Protein AF-A0A180G8Y5-F1 (afdb_monomer)

Structure (mmCIF, N/CA/C/O backbone):
data_AF-A0A180G8Y5-F1
#
_entry.id   AF-A0A180G8Y5-F1
#
loop_
_atom_site.group_PDB
_atom_site.id
_atom_site.type_symbol
_atom_site.label_atom_id
_atom_site.label_alt_id
_atom_site.label_comp_id
_atom_site.label_asym_id
_atom_site.label_entity_id
_atom_site.label_seq_id
_atom_site.pdbx_PDB_ins_code
_atom_site.Cartn_x
_atom_site.Cartn_y
_atom_site.Cartn_z
_atom_site.occupancy
_atom_site.B_iso_or_equiv
_atom_site.auth_seq_id
_atom_site.auth_comp_id
_atom_site.auth_asym_id
_atom_site.auth_atom_id
_atom_site.pdbx_PDB_model_num
ATOM 1 N N . MET A 1 1 ? -31.912 30.813 22.688 1.00 52.53 1 MET A N 1
ATOM 2 C CA . MET A 1 1 ? -31.151 29.562 22.879 1.00 52.53 1 MET A CA 1
ATOM 3 C C . MET A 1 1 ? -29.803 29.788 22.234 1.00 52.53 1 MET A C 1
ATOM 5 O O . MET A 1 1 ? -29.666 29.595 21.034 1.00 52.53 1 MET A O 1
ATOM 9 N N . ASP A 1 2 ? -28.864 30.317 23.011 1.00 44.72 2 ASP A N 1
ATOM 10 C CA . ASP A 1 2 ? -27.484 30.483 22.568 1.00 44.72 2 ASP A CA 1
ATOM 11 C C . ASP A 1 2 ? -26.781 29.118 22.518 1.00 44.72 2 ASP A C 1
ATOM 13 O O . ASP A 1 2 ? -27.055 28.263 23.368 1.00 44.72 2 ASP A O 1
ATOM 17 N N . PRO A 1 3 ? -25.903 28.871 21.533 1.00 58.81 3 PRO A N 1
ATOM 18 C CA . PRO A 1 3 ? -25.117 27.647 21.482 1.00 58.81 3 PRO A CA 1
ATOM 19 C C . PRO A 1 3 ? -24.087 27.623 22.624 1.00 58.81 3 PRO A C 1
ATOM 21 O O . PRO A 1 3 ? -23.281 28.539 22.769 1.00 58.81 3 PRO A O 1
ATOM 24 N N . ASP A 1 4 ? -24.114 26.552 23.421 1.00 55.91 4 ASP A N 1
ATOM 25 C CA . ASP A 1 4 ? -23.181 26.279 24.524 1.00 55.91 4 ASP A CA 1
ATOM 26 C C . ASP A 1 4 ? -21.712 26.268 24.031 1.00 55.91 4 ASP A C 1
ATOM 28 O O . ASP A 1 4 ? -21.347 25.421 23.203 1.00 55.91 4 ASP A O 1
ATOM 32 N N . PRO A 1 5 ? -20.847 27.176 24.530 1.00 59.62 5 PRO A N 1
ATOM 33 C CA . PRO A 1 5 ? -19.476 27.353 24.054 1.00 59.62 5 PRO A CA 1
ATOM 34 C C . PRO A 1 5 ? -18.472 26.304 24.572 1.00 59.62 5 PRO A C 1
ATOM 36 O O . PRO A 1 5 ? -17.264 26.478 24.399 1.00 59.62 5 PRO A O 1
ATOM 39 N N . THR A 1 6 ? -18.915 25.195 25.178 1.00 52.50 6 THR A N 1
ATOM 40 C CA . THR A 1 6 ? -18.018 24.311 25.948 1.00 52.50 6 THR A CA 1
ATOM 41 C C . THR A 1 6 ? -18.062 22.822 25.595 1.00 52.50 6 THR A C 1
ATOM 43 O O . THR A 1 6 ? -17.855 21.964 26.449 1.00 52.50 6 THR A O 1
ATOM 46 N N . LYS A 1 7 ? -18.161 22.457 24.310 1.00 52.34 7 LYS A N 1
ATOM 47 C CA . LYS A 1 7 ? -17.709 21.118 23.868 1.00 52.34 7 LYS A CA 1
ATOM 48 C C . LYS A 1 7 ? -16.186 21.088 23.707 1.00 52.34 7 LYS A C 1
ATOM 50 O O . LYS A 1 7 ? -15.655 21.184 22.600 1.00 52.34 7 LYS A O 1
ATOM 55 N N . LYS A 1 8 ? -15.461 20.916 24.818 1.00 50.31 8 LYS A N 1
ATOM 56 C CA . LYS A 1 8 ? -14.043 20.518 24.779 1.00 50.31 8 LYS A CA 1
ATOM 57 C C . LYS A 1 8 ? -13.949 19.182 24.031 1.00 50.31 8 LYS A C 1
ATOM 59 O O . LYS A 1 8 ? -14.516 18.188 24.474 1.00 50.31 8 LYS A O 1
ATOM 64 N N . LYS A 1 9 ? -13.262 19.148 22.883 1.00 58.25 9 LYS A N 1
ATOM 65 C CA . LYS A 1 9 ? -12.975 17.894 22.169 1.00 58.25 9 LYS A CA 1
ATOM 66 C C . LYS A 1 9 ? -12.124 17.008 23.079 1.00 58.25 9 LYS A C 1
ATOM 68 O O . LYS A 1 9 ? -10.942 17.283 23.262 1.00 58.25 9 LYS A O 1
ATOM 73 N N . THR A 1 10 ? -12.712 15.954 23.638 1.00 66.94 10 THR A N 1
ATOM 74 C CA . THR A 1 10 ? -11.968 14.930 24.376 1.00 66.94 10 THR A CA 1
ATOM 75 C C . THR A 1 10 ? -10.899 14.344 23.456 1.00 66.94 10 THR A C 1
ATOM 77 O O . THR A 1 10 ? -11.207 13.781 22.401 1.00 66.94 10 THR A O 1
ATOM 80 N N . ILE A 1 11 ? -9.629 14.515 23.822 1.00 74.75 11 ILE A N 1
ATOM 81 C CA . ILE A 1 11 ? -8.502 13.981 23.058 1.00 74.75 11 ILE A CA 1
ATOM 82 C C . ILE A 1 11 ? -8.504 12.463 23.251 1.00 74.75 11 ILE A C 1
ATOM 84 O O . ILE A 1 11 ? -8.162 11.962 24.317 1.00 74.75 11 ILE A O 1
ATOM 88 N N . ARG A 1 12 ? -8.933 11.720 22.227 1.00 79.75 12 ARG A N 1
ATOM 89 C CA . ARG A 1 12 ? -8.884 10.251 22.231 1.00 79.75 12 ARG A CA 1
ATOM 90 C C . ARG A 1 12 ? -7.447 9.759 22.051 1.00 79.75 12 ARG A C 1
ATOM 92 O O . ARG A 1 12 ? -6.714 10.313 21.224 1.00 79.75 12 ARG A O 1
ATOM 99 N N . SER A 1 13 ? -7.081 8.687 22.757 1.00 92.81 13 SER A N 1
ATOM 100 C CA . SER A 1 13 ? -5.833 7.954 22.509 1.00 92.81 13 SER A CA 1
ATOM 101 C C . SER A 1 13 ? -5.828 7.355 21.099 1.00 92.81 13 SER A C 1
ATOM 103 O O . SER A 1 13 ? -6.884 7.144 20.496 1.00 92.81 13 SER A O 1
ATOM 105 N N . GLN A 1 14 ? -4.641 7.081 20.554 1.00 91.06 14 GLN A N 1
ATOM 106 C CA . GLN A 1 14 ? -4.521 6.476 19.225 1.00 91.06 14 GLN A CA 1
ATOM 107 C C . GLN A 1 14 ? -5.206 5.105 19.169 1.00 91.06 14 GLN A C 1
ATOM 109 O O . GLN A 1 14 ? -5.973 4.833 18.254 1.00 91.06 14 GLN A O 1
ATOM 114 N N . GLU A 1 15 ? -5.006 4.283 20.194 1.00 92.25 15 GLU A N 1
ATOM 115 C CA . GLU A 1 15 ? -5.612 2.957 20.320 1.00 92.25 15 GLU A CA 1
ATOM 116 C C . GLU A 1 15 ? -7.147 3.009 20.354 1.00 92.25 15 GLU A C 1
ATOM 118 O O . GLU A 1 15 ? -7.811 2.233 19.672 1.00 92.25 15 GLU A O 1
ATOM 123 N N . SER A 1 16 ? -7.729 3.979 21.073 1.00 94.56 16 SER A N 1
ATOM 124 C CA . SER A 1 16 ? -9.183 4.181 21.102 1.00 94.56 16 SER A CA 1
ATOM 125 C C . SER A 1 16 ? -9.736 4.567 19.728 1.00 94.56 16 SER A C 1
ATOM 127 O O . SER A 1 16 ? -10.803 4.089 19.340 1.00 94.56 16 SER A O 1
ATOM 129 N N . LYS A 1 17 ? -9.009 5.400 18.968 1.00 94.62 17 LYS A N 1
ATOM 130 C CA . LYS A 1 17 ? -9.393 5.747 17.592 1.00 94.62 17 LYS A CA 1
ATOM 131 C C . LYS A 1 17 ? -9.338 4.526 16.678 1.00 94.62 17 LYS A C 1
ATOM 133 O O . LYS A 1 17 ? -10.269 4.342 15.906 1.00 94.62 17 LYS A O 1
ATOM 138 N N . LEU A 1 18 ? -8.283 3.712 16.780 1.00 95.12 18 LEU A N 1
ATOM 139 C CA . LEU A 1 18 ? -8.134 2.500 15.971 1.00 95.12 18 LEU A CA 1
ATOM 140 C C . LEU A 1 18 ? -9.262 1.508 16.247 1.00 95.12 18 LEU A C 1
ATOM 142 O O . LEU A 1 18 ? -9.905 1.086 15.295 1.00 95.12 18 LEU A O 1
ATOM 146 N N . ARG A 1 19 ? -9.565 1.222 17.523 1.00 95.38 19 ARG A N 1
ATOM 147 C CA . ARG A 1 19 ? -10.714 0.379 17.898 1.00 95.38 19 ARG A CA 1
ATOM 148 C C . ARG A 1 19 ? -12.009 0.901 17.290 1.00 95.38 19 ARG A C 1
ATOM 150 O O . ARG A 1 19 ? -12.629 0.193 16.521 1.00 95.38 19 ARG A O 1
ATOM 157 N N . SER A 1 20 ? -12.312 2.187 17.492 1.00 96.69 20 SER A N 1
ATOM 158 C CA . SER A 1 20 ? -13.543 2.791 16.952 1.00 96.69 20 SER A CA 1
ATOM 159 C C . SER A 1 20 ? -13.671 2.654 15.427 1.00 96.69 20 SER A C 1
ATOM 161 O O . SER A 1 20 ? -14.777 2.568 14.910 1.00 96.69 20 SER A O 1
ATOM 163 N N . ILE A 1 21 ? -12.555 2.718 14.693 1.00 96.44 21 ILE A N 1
ATOM 164 C CA . ILE A 1 21 ? -12.552 2.571 13.231 1.00 96.44 21 ILE A CA 1
ATOM 165 C C . ILE A 1 21 ? -12.728 1.104 12.841 1.00 96.44 21 ILE A C 1
ATOM 167 O O . ILE A 1 21 ? -13.479 0.827 11.914 1.00 96.44 21 ILE A O 1
ATOM 171 N N . CYS A 1 22 ? -12.047 0.182 13.524 1.00 96.31 22 CYS A N 1
ATOM 172 C CA . CYS A 1 22 ? -12.196 -1.249 13.277 1.00 96.31 22 CYS A CA 1
ATOM 173 C C . CYS A 1 22 ? -13.618 -1.727 13.582 1.00 96.31 22 CYS A C 1
ATOM 175 O O . CYS A 1 22 ? -14.174 -2.434 12.755 1.00 96.31 22 CYS A O 1
ATOM 177 N N . ASP A 1 23 ? -14.206 -1.282 14.694 1.00 97.12 23 ASP A N 1
ATOM 178 C CA . ASP A 1 23 ? -15.584 -1.608 15.076 1.00 97.12 23 ASP A CA 1
ATOM 179 C C . ASP A 1 23 ? -16.562 -1.123 13.994 1.00 97.12 23 ASP A C 1
ATOM 181 O O . ASP A 1 23 ? -17.398 -1.880 13.526 1.00 97.12 23 ASP A O 1
ATOM 185 N N . LEU A 1 24 ? -16.388 0.108 13.492 1.00 97.88 24 LEU A N 1
ATOM 186 C CA . LEU A 1 24 ? -17.218 0.631 12.401 1.00 97.88 24 LEU A CA 1
ATOM 187 C C . LEU A 1 24 ? -17.028 -0.131 11.079 1.00 97.88 24 LEU A C 1
ATOM 189 O O . LEU A 1 24 ? -17.959 -0.239 10.291 1.00 97.88 24 LEU A O 1
ATOM 193 N N . ILE A 1 25 ? -15.810 -0.585 10.785 1.00 97.62 25 ILE A N 1
ATOM 194 C CA . ILE A 1 25 ? -15.529 -1.387 9.588 1.00 97.62 25 ILE A CA 1
ATOM 195 C C . ILE A 1 25 ? -16.242 -2.743 9.687 1.00 97.62 25 ILE A C 1
ATOM 197 O O . ILE A 1 25 ? -16.845 -3.169 8.704 1.00 97.62 25 ILE A O 1
ATOM 201 N N . ASP A 1 26 ? -16.212 -3.363 10.867 1.00 96.75 26 ASP A N 1
ATOM 202 C CA . ASP A 1 26 ? -16.880 -4.634 11.161 1.00 96.75 26 ASP A CA 1
ATOM 203 C C . ASP A 1 26 ? -18.411 -4.496 11.112 1.00 96.75 26 ASP A C 1
ATOM 205 O O . ASP A 1 26 ? -19.069 -5.272 10.427 1.00 96.75 26 ASP A O 1
ATOM 209 N N . ASP A 1 27 ? -18.968 -3.428 11.700 1.00 97.81 27 ASP A N 1
ATOM 210 C CA . ASP A 1 27 ? -20.401 -3.085 11.641 1.00 97.81 27 ASP A CA 1
ATOM 211 C C . ASP A 1 27 ? -20.924 -2.887 10.202 1.00 97.81 27 ASP A C 1
ATOM 213 O O . ASP A 1 27 ? -22.130 -2.931 9.956 1.00 97.81 27 ASP A O 1
ATOM 217 N N . LEU A 1 28 ? -20.026 -2.618 9.247 1.00 97.50 28 LEU A N 1
ATOM 218 C CA . LEU A 1 28 ? -20.328 -2.465 7.820 1.00 97.50 28 LEU A CA 1
ATOM 219 C C . LEU A 1 28 ? -20.046 -3.741 7.008 1.00 97.50 28 LEU A C 1
ATOM 221 O O . LEU A 1 28 ? -19.989 -3.669 5.778 1.00 97.50 28 LEU A O 1
ATOM 225 N N . ASP A 1 29 ? -19.850 -4.882 7.673 1.00 97.06 29 ASP A N 1
ATOM 226 C CA . ASP A 1 29 ? -19.541 -6.187 7.078 1.00 97.06 29 ASP A CA 1
ATOM 227 C C . ASP A 1 29 ? -18.262 -6.178 6.215 1.00 97.06 29 ASP A C 1
ATOM 229 O O . ASP A 1 29 ? -18.147 -6.871 5.196 1.00 97.06 29 ASP A O 1
ATOM 233 N N . LEU A 1 30 ? -17.272 -5.369 6.606 1.00 96.94 30 LEU A N 1
ATOM 234 C CA . LEU A 1 30 ? -15.979 -5.276 5.937 1.00 96.94 30 LEU A CA 1
ATOM 235 C C . LEU A 1 30 ? -14.849 -5.698 6.872 1.00 96.94 30 LEU A C 1
ATOM 237 O O . LEU A 1 30 ? -14.863 -5.482 8.074 1.00 96.94 30 LEU A O 1
ATOM 241 N N . THR A 1 31 ? -13.779 -6.222 6.288 1.00 96.44 31 THR A N 1
ATOM 242 C CA . THR A 1 31 ? -12.482 -6.327 6.963 1.00 96.44 31 THR A CA 1
ATOM 243 C C . THR A 1 31 ? -11.631 -5.086 6.679 1.00 96.44 31 THR A C 1
ATOM 245 O O . THR A 1 31 ? -11.782 -4.460 5.623 1.00 96.44 31 THR A O 1
ATOM 248 N N . PRO A 1 32 ? -10.633 -4.757 7.524 1.00 95.69 32 PRO A N 1
ATOM 249 C CA . PRO A 1 32 ? -9.700 -3.664 7.240 1.00 95.69 32 PRO A CA 1
ATOM 250 C C . PRO A 1 32 ? -9.005 -3.782 5.874 1.00 95.69 32 PRO A C 1
ATOM 252 O O . PRO A 1 32 ? -8.769 -2.775 5.208 1.00 95.69 32 PRO A O 1
ATOM 255 N N . LYS A 1 33 ? -8.720 -5.013 5.418 1.00 95.62 33 LYS A N 1
ATOM 256 C CA . LYS A 1 33 ? -8.146 -5.275 4.088 1.00 95.62 33 LYS A CA 1
ATOM 257 C C . LYS A 1 33 ? -9.132 -4.935 2.966 1.00 95.62 33 LYS A C 1
ATOM 259 O O . LYS A 1 33 ? -8.745 -4.255 2.019 1.00 95.62 33 LYS A O 1
ATOM 264 N N . GLN A 1 34 ? -10.392 -5.366 3.079 1.00 97.31 34 GLN A N 1
ATOM 265 C CA . GLN A 1 34 ? -11.434 -5.042 2.095 1.00 97.31 34 GLN A CA 1
ATOM 266 C C . GLN A 1 34 ? -11.708 -3.541 2.045 1.00 97.31 34 GLN A C 1
ATOM 268 O O . GLN A 1 34 ? -11.755 -2.972 0.955 1.00 97.31 34 GLN A O 1
ATOM 273 N N . PHE A 1 35 ? -11.817 -2.890 3.208 1.00 96.19 35 PHE A N 1
ATOM 274 C CA . PHE A 1 35 ? -11.960 -1.440 3.287 1.00 96.19 35 PHE A CA 1
ATOM 275 C C . PHE A 1 35 ? -10.809 -0.739 2.567 1.00 96.19 35 PHE A C 1
ATOM 277 O O . PHE A 1 35 ? -11.055 0.108 1.715 1.00 96.19 35 PHE A O 1
ATOM 284 N N . LEU A 1 36 ? -9.557 -1.100 2.864 1.00 95.44 36 LEU A N 1
ATOM 285 C CA . LEU A 1 36 ? -8.403 -0.444 2.261 1.00 95.44 36 LEU A CA 1
ATOM 286 C C . LEU A 1 36 ? -8.359 -0.648 0.739 1.00 95.44 36 LEU A C 1
ATOM 288 O O . LEU A 1 36 ? -8.112 0.309 0.007 1.00 95.44 36 LEU A O 1
ATOM 292 N N . ALA A 1 37 ? -8.650 -1.858 0.254 1.00 96.00 37 ALA A N 1
ATOM 293 C CA . ALA A 1 37 ? -8.711 -2.151 -1.177 1.00 96.00 37 ALA A CA 1
ATOM 294 C C . ALA A 1 37 ? -9.818 -1.348 -1.883 1.00 96.00 37 ALA A C 1
ATOM 296 O O . ALA A 1 37 ? -9.563 -0.704 -2.904 1.00 96.00 37 ALA A O 1
ATOM 297 N N . ALA A 1 38 ? -11.030 -1.321 -1.320 1.00 95.25 38 ALA A N 1
ATOM 298 C CA . ALA A 1 38 ? -12.151 -0.548 -1.853 1.00 95.25 38 ALA A CA 1
ATOM 299 C C . ALA A 1 38 ? -11.875 0.962 -1.792 1.00 95.25 38 ALA A C 1
ATOM 301 O O . ALA A 1 38 ? -12.118 1.688 -2.757 1.00 95.25 38 ALA A O 1
ATOM 302 N N . PHE A 1 39 ? -11.297 1.440 -0.688 1.00 95.00 39 PHE A N 1
ATOM 303 C CA . PHE A 1 39 ? -10.880 2.825 -0.529 1.00 95.00 39 PHE A CA 1
ATOM 304 C C . PHE A 1 39 ? -9.862 3.214 -1.596 1.00 95.00 39 PHE A C 1
ATOM 306 O O . PHE A 1 39 ? -10.012 4.282 -2.176 1.00 95.00 39 PHE A O 1
ATOM 313 N N . LEU A 1 40 ? -8.870 2.370 -1.893 1.00 94.31 40 LEU A N 1
ATOM 314 C CA . LEU A 1 40 ? -7.810 2.654 -2.866 1.00 94.31 40 LEU A CA 1
ATOM 315 C C . LEU A 1 40 ? -8.280 2.637 -4.325 1.00 94.31 40 LEU A C 1
ATOM 317 O O . LEU A 1 40 ? -7.780 3.419 -5.138 1.00 94.31 40 LEU A O 1
ATOM 321 N N . THR A 1 41 ? -9.267 1.803 -4.640 1.00 94.25 41 THR A N 1
ATOM 322 C CA . THR A 1 41 ? -9.756 1.574 -6.011 1.00 94.25 41 THR A CA 1
ATOM 323 C C . THR A 1 41 ? -11.036 2.339 -6.354 1.00 94.25 41 THR A C 1
ATOM 325 O O . THR A 1 41 ? -11.396 2.438 -7.523 1.00 94.25 41 THR A O 1
ATOM 328 N N . SER A 1 42 ? -11.722 2.924 -5.367 1.00 93.38 42 SER A N 1
ATOM 329 C CA . SER A 1 42 ? -12.981 3.642 -5.589 1.00 93.38 42 SER A CA 1
ATOM 330 C C . SER A 1 42 ? -12.823 4.854 -6.514 1.00 93.38 42 SER A C 1
ATOM 332 O O . SER A 1 42 ? -12.029 5.760 -6.240 1.00 93.38 42 SER A O 1
ATOM 334 N N . ASN A 1 43 ? -13.671 4.922 -7.544 1.00 90.88 43 ASN A N 1
ATOM 335 C CA . ASN A 1 43 ? -13.791 6.060 -8.465 1.00 90.88 43 ASN A CA 1
ATOM 336 C C . ASN A 1 43 ? -14.583 7.244 -7.878 1.00 90.88 43 ASN A C 1
ATOM 338 O O . ASN A 1 43 ? -14.800 8.247 -8.555 1.00 90.88 43 ASN A O 1
ATOM 342 N N . ASN A 1 44 ? -15.050 7.148 -6.628 1.00 94.69 44 ASN A N 1
ATOM 343 C CA . ASN A 1 44 ? -15.783 8.230 -5.984 1.00 94.69 44 ASN A CA 1
ATOM 344 C C . ASN A 1 44 ? -14.880 9.462 -5.790 1.00 94.69 44 ASN A C 1
ATOM 346 O O . ASN A 1 44 ? -13.795 9.356 -5.219 1.00 94.69 44 ASN A O 1
ATOM 350 N N . MET A 1 45 ? -15.361 10.642 -6.195 1.00 92.56 45 MET A N 1
ATOM 351 C CA . MET A 1 45 ? -14.603 11.901 -6.149 1.00 92.56 45 MET A CA 1
ATOM 352 C C . MET A 1 45 ? -14.076 12.243 -4.747 1.00 92.56 45 MET A C 1
ATOM 354 O O . MET A 1 45 ? -12.940 12.692 -4.599 1.00 92.56 45 MET A O 1
ATOM 358 N N . SER A 1 46 ? -14.877 12.006 -3.704 1.00 92.06 46 SER A N 1
ATOM 359 C CA . SER A 1 46 ? -14.463 12.269 -2.323 1.00 92.06 46 SER A CA 1
ATOM 360 C C . SER A 1 46 ? -13.317 11.349 -1.903 1.00 92.06 46 SER A C 1
ATOM 362 O O . SER A 1 46 ? -12.356 11.803 -1.2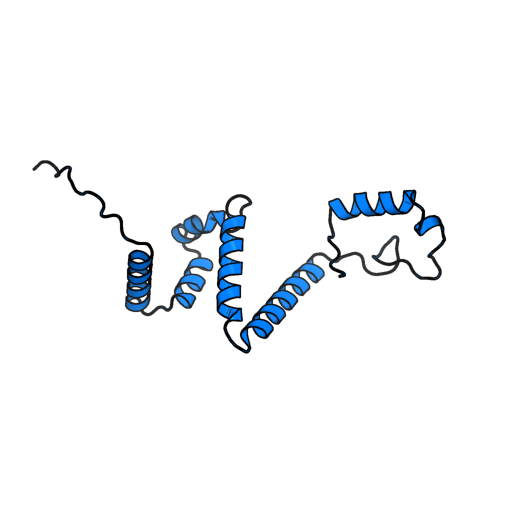87 1.00 92.06 46 SER A O 1
ATOM 364 N N . MET A 1 47 ? -13.361 10.079 -2.308 1.00 91.81 47 MET A N 1
ATOM 365 C CA . MET A 1 47 ? -12.303 9.114 -2.021 1.00 91.81 47 MET A CA 1
ATOM 366 C C . MET A 1 47 ? -11.047 9.434 -2.840 1.00 91.81 47 MET A C 1
ATOM 368 O O . MET A 1 47 ? -9.951 9.467 -2.287 1.00 91.81 47 MET A O 1
ATOM 372 N N . ALA A 1 48 ? -11.197 9.776 -4.123 1.00 91.06 48 ALA A N 1
ATOM 373 C CA . ALA A 1 48 ? -10.090 10.223 -4.967 1.00 91.06 48 ALA A CA 1
ATOM 374 C C . ALA A 1 48 ? -9.370 11.440 -4.361 1.00 91.06 48 ALA A C 1
ATOM 376 O O . ALA A 1 48 ? -8.140 11.477 -4.305 1.00 91.06 48 ALA A O 1
ATOM 377 N N . PHE A 1 49 ? -10.124 12.398 -3.813 1.00 92.50 49 PHE A N 1
ATOM 378 C CA . PHE A 1 49 ? -9.562 13.544 -3.105 1.00 92.50 49 PHE A CA 1
ATOM 379 C C . PHE A 1 49 ? -8.765 13.140 -1.856 1.00 92.50 49 PHE A C 1
ATOM 381 O O . PHE A 1 49 ? -7.688 13.687 -1.623 1.00 92.50 49 PHE A O 1
ATOM 388 N N . GLN A 1 50 ? -9.238 12.167 -1.071 1.00 91.12 50 GLN A N 1
ATOM 389 C CA . GLN A 1 50 ? -8.494 11.654 0.091 1.00 91.12 50 GLN A CA 1
ATOM 390 C C . GLN A 1 50 ? -7.186 10.953 -0.316 1.00 91.12 50 GLN A C 1
ATOM 392 O O . GLN A 1 50 ? -6.214 10.963 0.438 1.00 91.12 50 GLN A O 1
ATOM 397 N N . ARG A 1 51 ? -7.126 10.383 -1.526 1.00 93.31 51 ARG A N 1
ATOM 398 C CA . ARG A 1 51 ? -5.949 9.662 -2.040 1.00 93.31 51 ARG A CA 1
ATOM 399 C C . ARG A 1 51 ? -5.001 10.501 -2.889 1.00 93.31 51 ARG A C 1
ATOM 401 O O . ARG A 1 51 ? -3.927 10.028 -3.251 1.00 93.31 51 ARG A O 1
ATOM 408 N N . ARG A 1 52 ? -5.346 11.760 -3.165 1.00 94.25 52 ARG A N 1
ATOM 409 C CA . ARG A 1 52 ? -4.638 12.629 -4.123 1.00 94.25 52 ARG A CA 1
ATOM 410 C C . ARG A 1 52 ? -3.136 12.801 -3.877 1.00 94.25 52 ARG A C 1
ATOM 412 O O . ARG A 1 52 ? -2.420 13.162 -4.801 1.00 94.25 52 ARG A O 1
ATOM 419 N N . TYR A 1 53 ? -2.661 12.579 -2.649 1.00 93.25 53 TYR A N 1
ATOM 420 C CA . TYR A 1 53 ? -1.251 12.749 -2.288 1.00 93.25 53 TYR A CA 1
ATOM 421 C C . TYR A 1 53 ? -0.443 11.449 -2.226 1.00 93.25 53 TYR A C 1
ATOM 423 O O . TYR A 1 53 ? 0.768 11.524 -2.069 1.00 93.25 53 TYR A O 1
ATOM 431 N N . TRP A 1 54 ? -1.057 10.273 -2.388 1.00 94.75 54 TRP A N 1
ATOM 432 C CA . TRP A 1 54 ? -0.356 8.991 -2.209 1.00 94.75 54 TRP A CA 1
ATOM 433 C C . TRP A 1 54 ? 0.834 8.822 -3.172 1.00 94.75 54 TRP A C 1
ATOM 435 O O . TRP A 1 54 ? 1.891 8.340 -2.781 1.00 9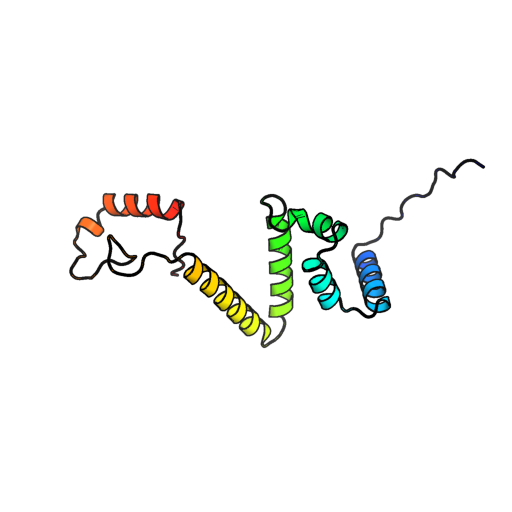4.75 54 TRP A O 1
ATOM 445 N N . GLY A 1 55 ? 0.685 9.278 -4.420 1.00 93.62 55 GLY A N 1
ATOM 446 C CA . GLY A 1 55 ? 1.737 9.224 -5.444 1.00 93.62 55 GLY A CA 1
ATOM 447 C C . GLY A 1 55 ? 2.497 10.535 -5.667 1.00 93.62 55 GLY A C 1
ATOM 448 O O . GLY A 1 55 ? 3.266 10.633 -6.619 1.00 93.62 55 GLY A O 1
ATOM 449 N N . THR A 1 56 ? 2.265 11.580 -4.863 1.00 95.94 56 THR A N 1
ATOM 450 C CA . THR A 1 56 ? 2.947 12.871 -5.063 1.00 95.94 56 THR A CA 1
ATOM 451 C C . THR A 1 56 ? 4.267 12.908 -4.310 1.00 95.94 56 THR A C 1
ATOM 453 O O . THR A 1 56 ? 4.413 12.257 -3.283 1.00 95.94 56 THR A O 1
ATOM 456 N N . LYS A 1 57 ? 5.216 13.749 -4.741 1.00 95.50 57 LYS A N 1
ATOM 457 C CA . LYS A 1 57 ? 6.498 13.931 -4.030 1.00 95.50 57 LYS A CA 1
ATOM 458 C C . LYS A 1 57 ? 6.317 14.227 -2.533 1.00 95.50 57 LYS A C 1
ATOM 460 O O . LYS A 1 57 ? 7.103 13.763 -1.719 1.00 95.50 57 LYS A O 1
ATOM 465 N N . THR A 1 58 ? 5.274 14.977 -2.173 1.00 94.56 58 THR A N 1
ATOM 466 C CA . THR A 1 58 ? 4.983 15.354 -0.783 1.00 94.56 58 THR A CA 1
ATOM 467 C C . THR A 1 58 ? 4.374 14.215 0.037 1.00 94.56 58 THR A C 1
ATOM 469 O O . THR A 1 58 ? 4.704 14.090 1.211 1.00 94.56 58 THR A O 1
ATOM 472 N N . GLY A 1 59 ? 3.483 13.398 -0.537 1.00 95.69 59 GLY A N 1
ATOM 473 C CA . GLY A 1 59 ? 2.834 12.296 0.191 1.00 95.69 59 GLY A CA 1
ATOM 474 C C . GLY A 1 59 ? 3.482 10.923 -0.015 1.00 95.69 59 GLY A C 1
ATOM 475 O O . GLY A 1 59 ? 3.133 9.966 0.675 1.00 95.69 59 GLY A O 1
ATOM 476 N N . TRP A 1 60 ? 4.461 10.815 -0.914 1.00 96.75 60 TRP A N 1
ATOM 477 C CA . TRP A 1 60 ? 5.207 9.583 -1.145 1.00 96.75 60 TRP A CA 1
ATOM 478 C C . TRP A 1 60 ? 5.923 9.065 0.112 1.00 96.75 60 TRP A C 1
ATOM 480 O O . TRP A 1 60 ? 5.780 7.878 0.393 1.00 96.75 60 TRP A O 1
ATOM 490 N N . PRO A 1 61 ? 6.605 9.891 0.938 1.00 97.38 61 PRO A N 1
ATOM 491 C CA . PRO A 1 61 ? 7.291 9.383 2.129 1.00 97.38 61 PRO A CA 1
ATOM 492 C C . PRO A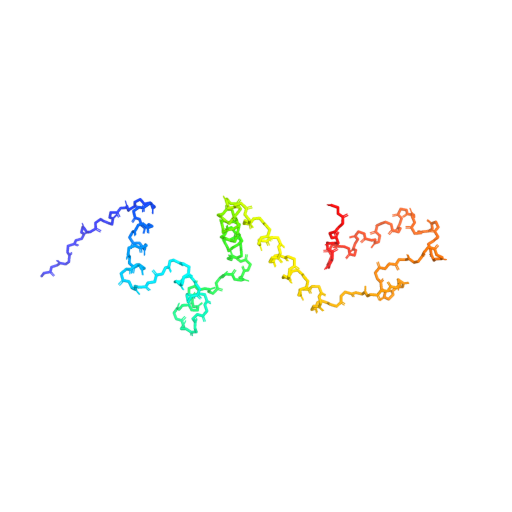 1 61 ? 6.365 8.673 3.127 1.00 97.38 61 PRO A C 1
ATOM 494 O O . PRO A 1 61 ? 6.720 7.625 3.664 1.00 97.38 61 PRO A O 1
ATOM 497 N N . SER A 1 62 ? 5.156 9.198 3.361 1.00 96.38 62 SER A N 1
ATOM 498 C CA . SER A 1 62 ? 4.185 8.555 4.257 1.00 96.38 62 SER A CA 1
ATOM 499 C C . SER A 1 62 ? 3.548 7.313 3.632 1.00 96.38 62 SER A C 1
ATOM 501 O O . SER A 1 62 ? 3.266 6.348 4.340 1.00 96.38 62 SER A O 1
ATOM 503 N N . THR A 1 63 ? 3.368 7.304 2.311 1.00 97.06 63 THR A N 1
ATOM 504 C CA . THR A 1 63 ? 2.906 6.121 1.570 1.00 97.06 63 THR A CA 1
ATOM 505 C C . THR A 1 63 ? 3.947 5.002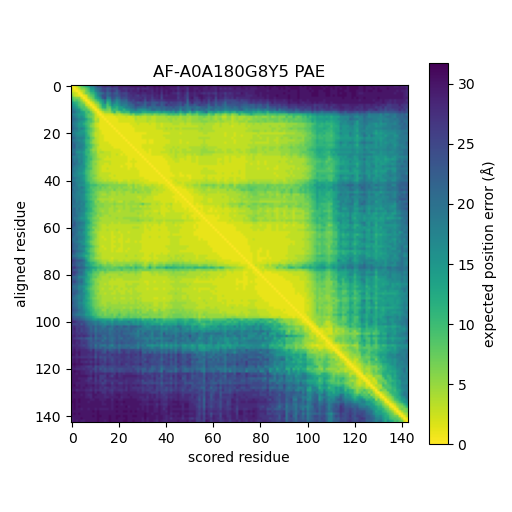 1.617 1.00 97.06 63 THR A C 1
ATOM 507 O O . THR A 1 63 ? 3.606 3.853 1.883 1.00 97.06 63 THR A O 1
ATOM 510 N N . LEU A 1 64 ? 5.230 5.334 1.457 1.00 96.81 64 LEU A N 1
ATOM 511 C CA . LEU A 1 64 ? 6.336 4.387 1.576 1.00 96.81 64 LEU A CA 1
ATOM 512 C C . LEU A 1 64 ? 6.430 3.798 2.992 1.00 96.81 64 LEU A C 1
ATOM 514 O O . LEU A 1 64 ? 6.581 2.588 3.147 1.00 96.81 64 LEU A O 1
ATOM 518 N N . LEU A 1 65 ? 6.260 4.625 4.030 1.00 97.56 65 LEU A N 1
ATOM 519 C CA . LEU A 1 65 ? 6.186 4.145 5.413 1.00 97.56 65 LEU A CA 1
ATOM 520 C C . LEU A 1 65 ? 5.033 3.147 5.613 1.00 97.56 65 LEU A C 1
ATOM 522 O O . LEU A 1 65 ? 5.203 2.136 6.298 1.00 97.56 65 LEU A O 1
ATOM 526 N N . LEU A 1 66 ? 3.871 3.399 5.002 1.00 96.19 66 LEU A N 1
ATOM 527 C CA . LEU A 1 66 ? 2.733 2.481 5.055 1.00 96.19 66 LEU A CA 1
ATOM 528 C C . LEU A 1 66 ? 3.056 1.139 4.376 1.00 96.19 66 LEU A C 1
ATOM 530 O O . LEU A 1 66 ? 2.769 0.094 4.958 1.00 96.19 66 LEU A O 1
ATOM 534 N N . LEU A 1 67 ? 3.703 1.153 3.205 1.00 96.88 67 LEU A N 1
ATOM 535 C CA . LEU A 1 67 ? 4.143 -0.065 2.508 1.00 96.88 67 LEU A CA 1
ATOM 536 C C . LEU A 1 67 ? 5.140 -0.879 3.348 1.00 96.88 67 LEU A C 1
ATOM 538 O O . LEU A 1 67 ? 4.988 -2.094 3.469 1.00 96.88 67 LEU A O 1
ATOM 542 N N . HIS A 1 68 ? 6.113 -0.226 3.992 1.00 97.31 68 HIS A N 1
ATOM 543 C CA . HIS A 1 68 ? 7.032 -0.904 4.914 1.00 97.31 68 HIS A CA 1
ATOM 544 C C . HIS A 1 68 ? 6.312 -1.483 6.133 1.00 97.31 68 HIS A C 1
ATOM 546 O O . HIS A 1 68 ? 6.572 -2.619 6.512 1.00 97.31 68 HIS A O 1
ATOM 552 N N . THR A 1 69 ? 5.353 -0.750 6.702 1.00 97.38 69 THR A N 1
ATOM 553 C CA . THR A 1 69 ? 4.550 -1.248 7.829 1.00 97.38 69 THR A CA 1
ATOM 554 C C . THR A 1 69 ? 3.752 -2.496 7.434 1.00 97.38 69 THR A C 1
ATOM 556 O O . THR A 1 69 ? 3.659 -3.442 8.211 1.00 97.38 69 THR A O 1
ATOM 559 N N . MET A 1 70 ? 3.203 -2.533 6.213 1.00 95.69 70 MET A N 1
ATOM 560 C CA . MET A 1 70 ? 2.523 -3.719 5.679 1.00 95.69 70 MET A CA 1
ATOM 561 C C . MET A 1 70 ? 3.484 -4.894 5.505 1.00 95.69 70 MET A C 1
ATOM 563 O O . MET A 1 70 ? 3.170 -5.994 5.960 1.00 95.69 70 MET A O 1
ATOM 567 N N . ARG A 1 71 ? 4.661 -4.661 4.910 1.00 96.44 71 ARG A N 1
ATOM 568 C CA . ARG A 1 71 ? 5.721 -5.673 4.794 1.00 96.44 71 ARG A CA 1
ATOM 569 C C . ARG A 1 71 ? 6.064 -6.269 6.154 1.00 96.44 71 ARG A C 1
ATOM 571 O O . ARG A 1 71 ? 6.110 -7.485 6.287 1.00 96.44 71 ARG A O 1
ATOM 578 N N . ASP A 1 72 ? 6.271 -5.434 7.167 1.00 97.19 72 ASP A N 1
ATOM 579 C CA . ASP A 1 72 ? 6.685 -5.891 8.495 1.00 97.19 72 ASP A CA 1
ATOM 580 C C . ASP A 1 72 ? 5.612 -6.754 9.174 1.00 97.19 72 ASP A C 1
ATOM 582 O O . ASP A 1 72 ? 5.938 -7.636 9.965 1.00 97.19 72 ASP A O 1
ATOM 586 N N . VAL A 1 73 ? 4.328 -6.537 8.864 1.00 95.69 73 VAL A N 1
ATOM 587 C CA . VAL A 1 73 ? 3.238 -7.424 9.302 1.00 95.69 73 VAL A CA 1
ATOM 588 C C . VAL A 1 73 ? 3.274 -8.754 8.548 1.00 95.69 73 VAL A C 1
ATOM 590 O O . VAL A 1 73 ? 3.079 -9.799 9.165 1.00 95.69 73 VAL A O 1
ATOM 593 N N . ILE A 1 74 ? 3.542 -8.726 7.241 1.00 95.69 74 ILE A N 1
ATOM 594 C CA . ILE A 1 74 ? 3.636 -9.923 6.394 1.00 95.69 74 ILE A CA 1
ATOM 595 C C . ILE A 1 74 ? 4.815 -10.803 6.834 1.00 95.69 74 ILE A C 1
ATOM 597 O O . ILE A 1 74 ? 4.632 -11.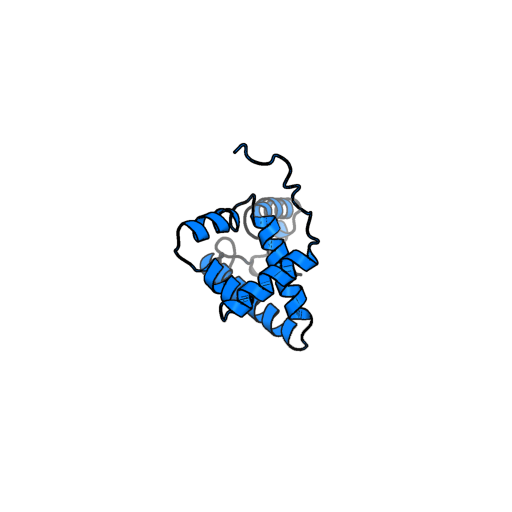996 7.042 1.00 95.69 74 ILE A O 1
ATOM 601 N N . TYR A 1 75 ? 5.988 -10.214 7.077 1.00 95.44 75 TYR A N 1
ATOM 602 C CA . TYR A 1 75 ? 7.223 -10.917 7.461 1.00 95.44 75 TYR A CA 1
ATOM 603 C C . TYR A 1 75 ? 7.135 -11.658 8.800 1.00 95.44 75 TYR A C 1
ATOM 605 O O . TYR A 1 75 ? 7.999 -12.472 9.106 1.00 95.44 75 TYR A O 1
ATOM 613 N N . ARG A 1 76 ? 6.118 -11.376 9.621 1.00 95.19 76 ARG A N 1
ATOM 614 C CA . ARG A 1 76 ? 5.882 -12.102 10.878 1.00 95.19 76 ARG A CA 1
ATOM 615 C C . ARG A 1 76 ? 5.300 -13.498 10.668 1.00 95.19 76 ARG A C 1
ATOM 617 O O . ARG A 1 76 ? 5.201 -14.238 11.638 1.00 95.19 76 ARG A O 1
ATOM 624 N N . GLN A 1 77 ? 4.835 -13.813 9.462 1.00 92.62 77 GLN A N 1
ATOM 625 C CA . GLN A 1 77 ? 4.328 -15.135 9.103 1.00 92.62 77 GLN A CA 1
ATOM 626 C C . GLN A 1 77 ? 5.458 -15.966 8.493 1.00 92.62 77 GLN A C 1
ATOM 628 O O . GLN A 1 77 ? 6.271 -15.407 7.758 1.00 92.62 77 GLN A O 1
ATOM 633 N N . ASP A 1 78 ? 5.466 -17.277 8.747 1.00 87.69 78 ASP A N 1
ATOM 634 C CA . ASP A 1 78 ? 6.544 -18.186 8.321 1.00 87.69 78 ASP A CA 1
ATOM 635 C C . ASP A 1 78 ? 6.806 -18.108 6.807 1.00 87.69 78 ASP A C 1
ATOM 637 O O . ASP A 1 78 ? 7.931 -17.849 6.387 1.00 87.69 78 ASP A O 1
ATOM 641 N N . ASP A 1 79 ? 5.750 -18.184 5.993 1.00 94.56 79 ASP A N 1
ATOM 642 C CA . ASP A 1 79 ? 5.859 -18.059 4.531 1.00 94.56 79 ASP A CA 1
ATOM 643 C C . ASP A 1 79 ? 5.804 -16.598 4.049 1.00 94.56 79 ASP A C 1
ATOM 645 O O . ASP A 1 79 ? 5.901 -16.309 2.856 1.00 94.56 79 ASP A O 1
ATOM 649 N N . GLY A 1 80 ? 5.571 -15.634 4.942 1.00 95.12 80 GLY A N 1
ATOM 650 C CA . GLY A 1 80 ? 5.265 -14.254 4.565 1.00 95.12 80 GLY A CA 1
ATOM 651 C C . GLY A 1 80 ? 6.406 -13.564 3.820 1.00 95.12 80 GLY A C 1
ATOM 652 O O . GLY A 1 80 ? 6.164 -12.778 2.900 1.00 95.12 80 GLY A O 1
ATOM 653 N N . LYS A 1 81 ? 7.649 -13.896 4.178 1.00 95.50 81 LYS A N 1
ATOM 654 C CA . LYS A 1 81 ? 8.840 -13.395 3.488 1.00 95.50 81 LYS A CA 1
ATOM 655 C C . LYS A 1 81 ? 8.834 -13.792 2.008 1.00 95.50 81 LYS A C 1
ATOM 657 O O . LYS A 1 81 ? 8.946 -12.914 1.155 1.00 95.50 81 LYS A O 1
ATOM 662 N N . ASP A 1 82 ? 8.618 -15.070 1.712 1.00 97.06 82 ASP A N 1
ATOM 663 C CA . ASP A 1 82 ? 8.643 -15.598 0.345 1.00 97.06 82 ASP A CA 1
ATOM 664 C C . ASP A 1 82 ? 7.531 -14.985 -0.519 1.00 97.06 82 ASP A C 1
ATOM 666 O O . ASP A 1 82 ? 7.764 -14.623 -1.676 1.00 97.06 82 ASP A O 1
ATOM 670 N N . HIS A 1 83 ? 6.338 -14.780 0.055 1.00 96.69 83 HIS A N 1
ATOM 671 C CA . HIS A 1 83 ? 5.234 -14.091 -0.624 1.00 96.69 83 HIS A CA 1
ATOM 672 C C . HIS A 1 83 ? 5.603 -12.654 -1.012 1.00 96.69 83 HIS A C 1
ATOM 674 O O . HIS A 1 83 ? 5.317 -12.213 -2.127 1.00 96.69 83 HIS A O 1
ATOM 680 N N . TRP A 1 84 ? 6.230 -11.907 -0.100 1.00 97.00 84 TRP A N 1
ATOM 681 C CA . TRP A 1 84 ? 6.616 -10.523 -0.360 1.00 97.00 84 TRP A CA 1
ATOM 682 C C . TRP A 1 84 ? 7.760 -10.417 -1.367 1.00 97.00 84 TRP A C 1
ATOM 684 O O . TRP A 1 84 ? 7.694 -9.591 -2.274 1.00 97.00 84 TRP A O 1
ATOM 694 N N . GLU A 1 85 ? 8.801 -11.240 -1.233 1.00 96.31 85 GLU A N 1
ATOM 695 C CA . GLU A 1 85 ? 9.942 -11.230 -2.154 1.00 96.31 85 GLU A CA 1
ATOM 696 C C . GLU A 1 85 ? 9.513 -11.617 -3.572 1.00 96.31 85 GLU A C 1
ATOM 698 O O . GLU A 1 85 ? 9.893 -10.940 -4.529 1.00 96.31 85 GLU A O 1
ATOM 703 N N . SER A 1 86 ? 8.632 -12.613 -3.702 1.00 97.44 86 SER A N 1
ATOM 704 C CA . SER A 1 86 ? 8.033 -12.988 -4.989 1.00 97.44 86 SER A CA 1
ATOM 705 C C . SER A 1 86 ? 7.234 -11.834 -5.605 1.00 97.44 86 SER A C 1
ATOM 707 O O . SER A 1 86 ? 7.387 -11.544 -6.791 1.00 97.44 86 SER A O 1
ATOM 709 N N . PHE A 1 87 ? 6.430 -11.127 -4.802 1.00 97.12 87 PHE A N 1
ATOM 710 C CA . PHE A 1 87 ? 5.682 -9.950 -5.252 1.00 97.12 87 PHE A CA 1
ATOM 711 C C . PHE A 1 87 ? 6.604 -8.816 -5.729 1.00 97.12 87 PHE A C 1
ATOM 713 O O . PHE A 1 87 ? 6.400 -8.261 -6.808 1.00 97.12 87 PHE A O 1
ATOM 720 N N . ILE A 1 88 ? 7.646 -8.478 -4.960 1.00 97.12 88 ILE A N 1
ATOM 721 C CA . ILE A 1 88 ? 8.596 -7.423 -5.343 1.00 97.12 88 ILE A CA 1
ATOM 722 C C . ILE A 1 88 ? 9.356 -7.798 -6.616 1.00 97.12 88 ILE A C 1
ATOM 724 O O . ILE A 1 88 ? 9.546 -6.941 -7.479 1.00 97.12 88 ILE A O 1
ATOM 728 N N . LEU A 1 89 ? 9.759 -9.063 -6.761 1.00 97.31 89 LEU A N 1
ATOM 729 C CA . LEU A 1 89 ? 10.419 -9.551 -7.969 1.00 97.31 89 LEU A CA 1
ATOM 730 C C . LEU A 1 89 ? 9.515 -9.408 -9.202 1.00 97.31 89 LEU A C 1
ATOM 732 O O . LEU A 1 89 ? 9.978 -8.968 -10.258 1.00 97.31 89 LEU A O 1
ATOM 736 N N . GLU A 1 90 ? 8.229 -9.737 -9.072 1.00 97.62 90 GLU A N 1
ATOM 737 C CA . GLU A 1 90 ? 7.251 -9.579 -10.149 1.00 97.62 90 GLU A CA 1
ATOM 738 C C . GLU A 1 90 ? 7.097 -8.104 -10.563 1.00 97.62 90 GLU A C 1
ATOM 740 O O . GLU A 1 90 ? 7.186 -7.777 -11.750 1.00 97.62 90 GLU A O 1
ATOM 745 N N . GLU A 1 91 ? 6.930 -7.193 -9.600 1.00 96.88 91 GLU A N 1
ATOM 746 C CA . GLU A 1 91 ? 6.792 -5.755 -9.870 1.00 96.88 91 GLU A CA 1
ATOM 747 C C . GLU A 1 91 ? 8.072 -5.143 -10.464 1.00 96.88 91 GLU A C 1
ATOM 749 O O . GLU A 1 91 ? 8.005 -4.378 -11.432 1.00 96.88 91 GLU A O 1
ATOM 754 N N . ALA A 1 92 ? 9.250 -5.522 -9.957 1.00 94.88 92 ALA A N 1
ATOM 755 C CA . ALA A 1 92 ? 10.535 -5.094 -10.510 1.00 94.88 92 ALA A CA 1
ATOM 756 C C . ALA A 1 92 ? 10.701 -5.562 -11.963 1.00 94.88 92 ALA A C 1
ATOM 758 O O . ALA A 1 92 ? 11.080 -4.776 -12.832 1.00 94.88 92 ALA A O 1
ATOM 759 N N . THR A 1 93 ? 10.328 -6.811 -12.250 1.00 94.81 93 THR A N 1
ATOM 760 C CA . THR A 1 93 ? 10.370 -7.372 -13.606 1.00 94.81 93 THR A CA 1
ATOM 761 C C . THR A 1 93 ? 9.475 -6.583 -14.565 1.00 94.81 93 THR A C 1
ATOM 763 O O . THR A 1 93 ? 9.910 -6.230 -15.665 1.00 94.81 93 THR A O 1
ATOM 766 N N . LYS A 1 94 ? 8.246 -6.235 -14.152 1.00 94.88 94 LYS A N 1
ATOM 767 C CA . LYS A 1 94 ? 7.333 -5.394 -14.952 1.00 94.88 94 LYS A CA 1
ATOM 768 C C . LYS A 1 94 ? 7.961 -4.038 -15.287 1.00 94.88 94 LYS A C 1
ATOM 770 O O . LYS A 1 94 ? 7.873 -3.594 -16.434 1.00 94.88 94 LYS A O 1
ATOM 775 N N . ILE A 1 95 ? 8.625 -3.403 -14.320 1.00 94.00 95 ILE A N 1
ATOM 776 C CA . ILE A 1 95 ? 9.320 -2.122 -14.518 1.00 94.00 95 ILE A CA 1
ATOM 777 C C . ILE A 1 95 ? 10.466 -2.271 -15.522 1.00 94.00 95 ILE A C 1
ATOM 779 O O . ILE A 1 95 ? 10.541 -1.489 -16.471 1.00 94.00 95 ILE A O 1
ATOM 783 N N . THR A 1 96 ? 11.329 -3.278 -15.365 1.00 90.88 96 THR A N 1
ATOM 784 C CA . THR A 1 96 ? 12.462 -3.514 -16.274 1.00 90.88 96 THR A CA 1
ATOM 785 C C . THR A 1 96 ? 11.991 -3.735 -17.711 1.00 90.88 96 THR A C 1
ATOM 787 O O . THR A 1 96 ? 12.530 -3.131 -18.640 1.00 90.88 96 THR A O 1
ATOM 790 N N . ILE A 1 97 ? 10.942 -4.540 -17.908 1.00 89.31 97 ILE A N 1
ATOM 791 C CA . ILE A 1 97 ? 10.354 -4.773 -19.234 1.00 89.31 97 ILE A CA 1
ATOM 792 C C . ILE A 1 97 ? 9.821 -3.463 -19.832 1.00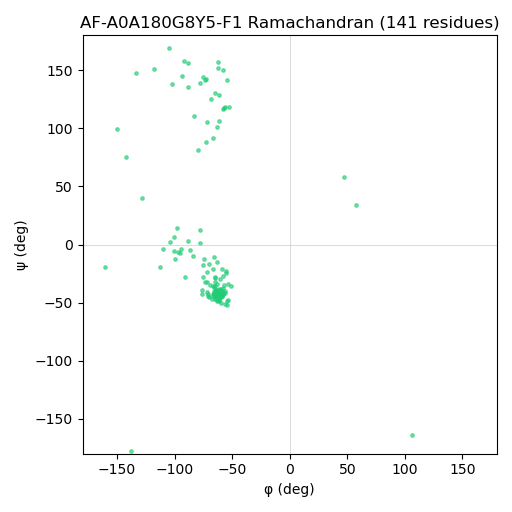 89.31 97 ILE A C 1
ATOM 794 O O . ILE A 1 97 ? 10.060 -3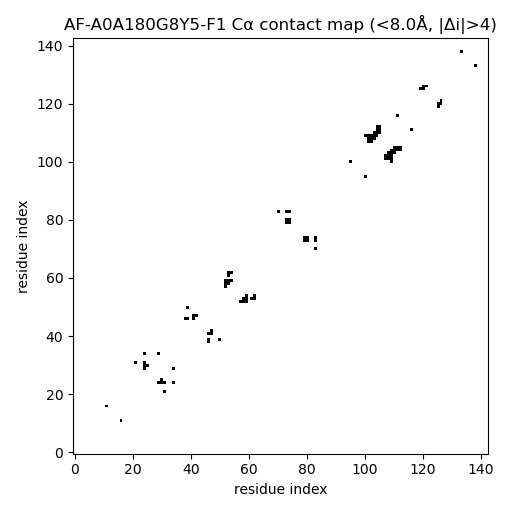.179 -21.008 1.00 89.31 97 ILE A O 1
ATOM 798 N N . ALA A 1 98 ? 9.124 -2.648 -19.035 1.00 89.75 98 ALA A N 1
ATOM 799 C CA . ALA A 1 98 ? 8.566 -1.377 -19.490 1.00 89.75 98 ALA A CA 1
ATOM 800 C C . ALA A 1 98 ? 9.649 -0.350 -19.863 1.00 89.75 98 ALA A C 1
ATOM 802 O O . ALA A 1 98 ? 9.483 0.389 -20.834 1.00 89.75 98 ALA A O 1
ATOM 803 N N . GLN A 1 99 ? 10.764 -0.317 -19.128 1.00 90.25 99 GLN A N 1
ATOM 804 C CA . GLN A 1 99 ? 11.879 0.601 -19.380 1.00 90.25 99 GLN A CA 1
ATOM 805 C C . GLN A 1 99 ? 12.683 0.251 -20.636 1.00 90.25 99 GLN A C 1
ATOM 807 O O . GLN A 1 99 ? 13.318 1.143 -21.196 1.00 90.25 99 GLN A O 1
ATOM 812 N N . ARG A 1 100 ? 12.646 -1.015 -21.086 1.00 85.12 100 ARG A N 1
ATOM 813 C CA . ARG A 1 100 ? 13.429 -1.524 -22.228 1.00 85.12 100 ARG A CA 1
ATOM 814 C C . ARG A 1 100 ? 14.902 -1.089 -22.151 1.00 85.12 100 ARG A C 1
ATOM 816 O O . ARG A 1 100 ? 15.376 -0.391 -23.052 1.00 85.12 100 ARG A O 1
ATOM 823 N N . PRO A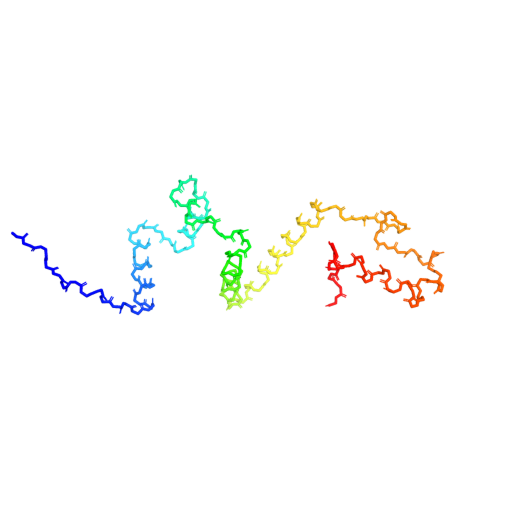 1 101 ? 15.620 -1.441 -21.070 1.00 80.25 101 PRO A N 1
ATOM 824 C CA . PRO A 1 101 ? 17.017 -1.059 -20.929 1.00 80.25 101 PRO A CA 1
ATOM 825 C C . PRO A 1 101 ? 17.847 -1.582 -22.116 1.00 80.25 101 PRO A C 1
ATOM 827 O O . PRO A 1 101 ? 17.506 -2.627 -22.682 1.00 80.25 101 PRO A O 1
ATOM 830 N N . PRO A 1 102 ? 18.929 -0.880 -22.504 1.00 78.94 102 PRO A N 1
ATOM 831 C CA . PRO A 1 102 ? 19.785 -1.289 -23.611 1.00 78.94 102 PRO A CA 1
ATOM 832 C C . PRO A 1 102 ? 20.267 -2.734 -23.449 1.00 78.94 102 PRO A C 1
ATOM 834 O O . PRO A 1 102 ? 20.968 -3.074 -22.499 1.00 78.94 102 PRO A O 1
ATOM 837 N N . SER A 1 103 ? 19.905 -3.599 -24.391 1.00 74.38 103 SER A N 1
ATOM 838 C CA . SER A 1 103 ? 20.313 -5.004 -24.398 1.00 74.38 103 SER A CA 1
ATOM 839 C C . SER A 1 103 ? 21.438 -5.230 -25.404 1.00 74.38 103 SER A C 1
ATOM 841 O O . SER A 1 103 ? 21.351 -4.747 -26.531 1.00 74.38 103 SER A O 1
ATOM 843 N N . GLY A 1 104 ? 22.449 -6.022 -25.044 1.00 77.38 104 GLY A N 1
ATOM 844 C CA . GLY A 1 104 ? 23.528 -6.411 -25.958 1.00 77.38 104 GLY A CA 1
ATOM 845 C C . GLY A 1 104 ? 24.857 -5.711 -25.679 1.00 77.38 104 GLY A C 1
ATOM 846 O O . GLY A 1 104 ? 25.071 -5.158 -24.601 1.00 77.38 104 GLY A O 1
ATOM 847 N N . ALA A 1 105 ? 25.760 -5.759 -26.656 1.00 75.94 105 ALA A N 1
ATOM 848 C CA . ALA A 1 105 ? 27.098 -5.208 -26.504 1.00 75.94 105 ALA A CA 1
ATOM 849 C C . ALA A 1 105 ? 27.119 -3.670 -26.637 1.00 75.94 105 ALA A C 1
ATOM 851 O O . ALA A 1 105 ? 26.473 -3.103 -27.523 1.00 75.94 105 ALA A O 1
ATOM 852 N N . PHE A 1 106 ? 27.895 -2.996 -25.789 1.00 73.69 106 PHE A N 1
ATOM 853 C CA . PHE A 1 106 ? 28.216 -1.571 -25.898 1.00 73.69 106 PHE A CA 1
ATOM 854 C C . PHE A 1 106 ? 28.804 -1.257 -27.295 1.00 73.69 106 PHE A C 1
ATOM 856 O O . PHE A 1 106 ? 29.561 -2.080 -27.819 1.00 73.69 106 PHE A O 1
ATOM 863 N N . PRO A 1 107 ? 28.491 -0.107 -27.936 1.00 74.00 107 PRO A N 1
ATOM 864 C CA . PRO A 1 107 ? 27.808 1.079 -27.395 1.00 74.00 107 PRO A CA 1
ATOM 865 C C . PRO A 1 107 ? 26.279 1.026 -27.388 1.00 74.00 107 PRO A C 1
ATOM 867 O O . PRO A 1 107 ? 25.654 1.900 -26.800 1.00 74.00 107 PRO A O 1
ATOM 870 N N . GLN A 1 108 ? 25.667 0.031 -28.033 1.00 70.56 108 GLN A N 1
ATOM 871 C CA . GLN A 1 108 ? 24.207 -0.019 -28.196 1.00 70.56 108 GLN A CA 1
ATOM 872 C C . GLN A 1 108 ? 23.490 -0.855 -27.127 1.00 70.56 108 GLN A C 1
ATOM 874 O O . GLN A 1 108 ? 22.263 -0.852 -27.062 1.00 70.56 108 GLN A O 1
ATOM 879 N N . GLY A 1 109 ? 24.241 -1.561 -26.282 1.00 73.19 109 GLY A N 1
ATOM 880 C CA . GLY A 1 109 ? 23.722 -2.338 -25.164 1.00 73.19 109 GLY A CA 1
ATOM 881 C C . GLY A 1 109 ? 24.568 -2.191 -23.898 1.00 73.19 109 GLY A C 1
ATOM 882 O O . GLY A 1 109 ? 25.524 -1.419 -23.860 1.00 73.19 109 GLY A O 1
ATOM 883 N N . ALA A 1 110 ? 24.185 -2.913 -22.846 1.00 75.00 110 ALA A N 1
ATOM 884 C CA . ALA A 1 110 ? 24.673 -2.701 -21.485 1.00 75.00 110 ALA A CA 1
ATOM 885 C C . ALA A 1 110 ? 25.956 -3.460 -21.082 1.00 75.00 110 ALA A C 1
ATOM 887 O O . ALA A 1 110 ? 26.352 -3.358 -19.925 1.00 75.00 110 ALA A O 1
ATOM 888 N N . TYR A 1 111 ? 26.613 -4.230 -21.962 1.00 75.06 111 TYR A N 1
ATOM 889 C CA . TYR A 1 111 ? 27.852 -4.939 -21.590 1.00 75.06 111 TYR A CA 1
ATOM 890 C C . TYR A 1 111 ? 28.975 -4.808 -22.624 1.00 75.06 111 TYR A C 1
ATOM 892 O O . TYR A 1 111 ? 28.734 -4.777 -23.824 1.00 75.06 111 TYR A O 1
ATOM 900 N N . HIS A 1 112 ? 30.234 -4.790 -22.185 1.00 72.56 112 HIS A N 1
ATOM 901 C CA . HIS A 1 112 ? 31.386 -4.931 -23.081 1.00 72.56 112 HIS A CA 1
ATOM 902 C C . HIS A 1 112 ? 31.737 -6.413 -23.256 1.00 72.56 112 HIS A C 1
ATOM 904 O O . HIS A 1 112 ? 31.762 -7.179 -22.295 1.00 72.56 112 HIS A O 1
ATOM 910 N N . ASN A 1 113 ? 32.010 -6.845 -24.488 1.00 75.19 113 ASN A N 1
ATOM 911 C CA . ASN A 1 113 ? 32.498 -8.200 -24.751 1.00 75.19 113 ASN A CA 1
ATOM 912 C C . ASN A 1 113 ? 33.981 -8.289 -24.353 1.00 75.19 113 ASN A C 1
ATOM 914 O O . ASN A 1 113 ? 34.727 -7.346 -24.605 1.00 75.19 113 ASN A O 1
ATOM 918 N N . THR A 1 114 ? 34.448 -9.422 -23.824 1.00 75.12 114 THR A N 1
ATOM 919 C CA . THR A 1 114 ? 35.871 -9.641 -23.492 1.00 75.12 114 THR A CA 1
ATOM 920 C C . THR A 1 114 ? 36.818 -9.423 -24.675 1.00 75.12 114 THR A C 1
ATOM 922 O O . THR A 1 114 ? 37.972 -9.071 -24.474 1.00 75.12 114 THR A O 1
ATOM 925 N N . ARG A 1 115 ? 36.334 -9.556 -25.916 1.00 71.31 115 ARG A N 1
ATOM 926 C CA . ARG A 1 115 ? 37.087 -9.237 -27.145 1.00 71.31 115 ARG A CA 1
ATOM 927 C C . ARG A 1 115 ? 37.230 -7.739 -27.430 1.00 71.31 115 ARG A C 1
ATOM 929 O O . ARG A 1 115 ? 38.051 -7.359 -28.252 1.00 71.31 115 ARG A O 1
ATOM 936 N N . THR A 1 116 ? 36.397 -6.917 -26.803 1.00 69.94 116 THR A N 1
ATOM 937 C CA . THR A 1 116 ? 36.344 -5.455 -26.970 1.00 69.94 116 THR A CA 1
ATOM 938 C C . THR A 1 116 ? 36.836 -4.699 -25.739 1.00 69.94 116 THR A C 1
ATOM 940 O O . THR A 1 116 ? 36.895 -3.479 -25.774 1.00 69.94 116 THR A O 1
ATOM 943 N N . VAL A 1 117 ? 37.167 -5.406 -24.656 1.00 74.38 117 VAL A N 1
ATOM 944 C CA . VAL A 1 117 ? 37.711 -4.814 -23.432 1.00 74.38 117 VAL A CA 1
ATOM 945 C C . VAL A 1 117 ? 39.220 -4.628 -23.610 1.00 74.38 117 VAL A C 1
ATOM 947 O O . VAL A 1 117 ? 39.965 -5.602 -23.675 1.00 74.38 117 VAL A O 1
ATOM 950 N N . SER A 1 118 ? 39.658 -3.376 -23.705 1.00 75.12 118 SER A N 1
ATOM 951 C CA . SER A 1 118 ? 41.062 -2.941 -23.661 1.00 75.12 118 SER A CA 1
ATOM 952 C C . SER A 1 118 ? 41.425 -2.284 -22.317 1.00 75.12 118 SER A C 1
ATOM 954 O O . SER A 1 118 ? 40.550 -1.958 -21.511 1.00 75.12 118 SER A O 1
ATOM 956 N N . GLU A 1 119 ? 42.721 -2.054 -22.077 1.00 73.19 119 GLU A N 1
ATOM 957 C CA . GLU A 1 119 ? 43.225 -1.361 -20.876 1.00 73.19 119 GLU A CA 1
ATOM 958 C C . GLU A 1 119 ? 42.646 0.057 -20.716 1.00 73.19 119 GLU A C 1
ATOM 960 O O . GLU A 1 119 ? 42.459 0.530 -19.595 1.00 73.19 119 GLU A O 1
ATOM 965 N N . GLU A 1 120 ? 42.266 0.706 -21.822 1.00 70.50 120 GLU A N 1
ATOM 966 C CA . GLU A 1 120 ? 41.651 2.039 -21.837 1.00 70.50 120 GLU A CA 1
ATOM 967 C C . GLU A 1 120 ? 40.323 2.084 -21.063 1.00 70.50 120 GLU A C 1
ATOM 969 O O . GLU A 1 120 ? 40.007 3.105 -20.449 1.00 70.50 120 GLU A O 1
ATOM 974 N N . HIS A 1 121 ? 39.585 0.967 -21.002 1.00 66.75 121 HIS A N 1
ATOM 975 C CA . HIS A 1 121 ? 38.339 0.856 -20.232 1.00 66.75 121 HIS A CA 1
ATOM 976 C C . HIS A 1 121 ? 38.557 0.857 -18.713 1.00 66.75 121 HIS A C 1
ATOM 978 O O . HIS A 1 121 ? 37.609 1.083 -17.964 1.00 66.75 121 HIS A O 1
ATOM 984 N N . PHE A 1 122 ? 39.785 0.615 -18.246 1.00 71.94 122 PHE A N 1
ATOM 985 C CA . PHE A 1 122 ? 40.137 0.619 -16.823 1.00 71.94 122 PHE A CA 1
ATOM 986 C C . PHE A 1 122 ? 40.900 1.878 -16.396 1.00 71.94 122 PHE A C 1
ATOM 988 O O . PHE A 1 122 ? 41.279 1.994 -15.225 1.00 71.94 122 PHE A O 1
ATOM 995 N N . SER A 1 123 ? 41.109 2.820 -17.321 1.00 72.88 123 SER A N 1
ATOM 996 C CA . SER A 1 123 ? 41.724 4.114 -17.032 1.00 72.88 123 SER A CA 1
ATOM 997 C C . SER A 1 123 ? 40.884 4.931 -16.044 1.00 72.88 123 SER A C 1
ATOM 999 O O . SER A 1 123 ? 39.661 4.797 -15.969 1.00 72.88 123 SER A O 1
ATOM 1001 N N . SER A 1 124 ? 41.542 5.805 -15.280 1.00 69.56 124 SER A N 1
ATOM 1002 C CA . SER A 1 124 ? 40.865 6.704 -14.336 1.00 69.56 124 SER A CA 1
ATOM 1003 C C . SER A 1 124 ? 39.827 7.593 -15.036 1.00 69.56 124 SER A C 1
ATOM 1005 O O . SER A 1 124 ? 38.733 7.779 -14.516 1.00 69.56 124 SER A O 1
ATOM 1007 N N . GLU A 1 125 ? 40.126 8.049 -16.256 1.00 66.88 125 GLU A N 1
ATOM 1008 C CA . GLU A 1 125 ? 39.219 8.861 -17.081 1.00 66.88 125 GLU A CA 1
ATOM 1009 C C . GLU A 1 125 ? 37.970 8.086 -17.539 1.00 66.88 125 GLU A C 1
ATOM 1011 O O . GLU A 1 125 ? 36.877 8.651 -17.625 1.00 66.88 125 GLU A O 1
ATOM 1016 N N . ALA A 1 126 ? 38.099 6.784 -17.824 1.00 63.16 126 ALA A N 1
ATOM 1017 C CA . ALA A 1 126 ? 36.959 5.938 -18.174 1.00 63.16 126 ALA A CA 1
ATOM 1018 C C . ALA A 1 126 ? 36.025 5.704 -16.976 1.00 63.16 126 ALA A C 1
ATOM 1020 O O . ALA A 1 126 ? 34.809 5.668 -17.159 1.00 63.16 126 ALA A O 1
ATOM 1021 N N . LYS A 1 127 ? 36.572 5.608 -15.757 1.00 61.81 127 LYS A N 1
ATOM 1022 C CA . LYS A 1 127 ? 35.783 5.471 -14.521 1.00 61.81 127 LYS A CA 1
ATOM 1023 C C . LYS A 1 127 ? 34.953 6.720 -14.228 1.00 61.81 127 LYS A C 1
ATOM 1025 O O . LYS A 1 127 ? 33.768 6.595 -13.948 1.00 61.81 127 LYS A O 1
ATOM 1030 N N . GLU A 1 128 ? 35.529 7.911 -14.404 1.00 60.53 128 GLU A N 1
ATOM 1031 C CA . GLU A 1 128 ? 34.794 9.172 -14.223 1.00 60.53 128 GLU A CA 1
ATOM 1032 C C . GLU A 1 128 ? 33.609 9.300 -15.196 1.00 60.53 128 GLU A C 1
ATOM 1034 O O . GLU A 1 128 ? 32.534 9.744 -14.804 1.00 60.53 128 GLU A O 1
ATOM 1039 N N . ARG A 1 129 ? 33.743 8.857 -16.458 1.00 58.44 129 ARG A N 1
ATOM 1040 C CA . ARG A 1 129 ? 32.624 8.876 -17.427 1.00 58.44 129 ARG A CA 1
ATOM 1041 C C . ARG A 1 129 ? 31.466 7.950 -17.046 1.00 58.44 129 ARG A C 1
ATOM 1043 O O . ARG A 1 129 ? 30.323 8.256 -17.388 1.00 58.44 129 ARG A O 1
ATOM 1050 N N . ILE A 1 130 ? 31.747 6.828 -16.387 1.00 58.34 130 ILE A N 1
ATOM 1051 C CA . ILE A 1 130 ? 30.715 5.886 -15.936 1.00 58.34 130 ILE A CA 1
ATOM 1052 C C . ILE A 1 130 ? 29.919 6.516 -14.780 1.00 58.34 130 ILE A C 1
ATOM 1054 O O . ILE A 1 130 ? 28.692 6.562 -14.870 1.00 58.34 130 ILE A O 1
ATOM 1058 N N . ASP A 1 131 ? 30.597 7.144 -13.812 1.00 51.06 131 ASP A N 1
ATOM 1059 C CA . ASP A 1 131 ? 29.966 7.827 -12.666 1.00 51.06 131 ASP A CA 1
ATOM 1060 C C . ASP A 1 131 ? 28.978 8.934 -13.092 1.00 51.06 131 ASP A C 1
ATOM 1062 O O . ASP A 1 131 ? 27.859 9.008 -12.584 1.00 51.06 131 ASP A O 1
ATOM 1066 N N . PHE A 1 132 ? 29.319 9.761 -14.093 1.00 45.62 132 PHE A N 1
ATOM 1067 C CA . PHE A 1 132 ? 28.405 10.805 -14.597 1.00 45.62 132 PHE A CA 1
ATOM 1068 C C . PHE A 1 132 ? 27.146 10.256 -15.290 1.00 45.62 132 PHE A C 1
ATOM 1070 O O . PHE A 1 132 ? 26.156 10.976 -15.441 1.00 45.62 132 PHE A O 1
ATOM 1077 N N . THR A 1 133 ? 27.179 9.004 -15.751 1.00 46.50 133 THR A N 1
ATOM 1078 C CA . THR A 1 133 ? 26.061 8.379 -16.471 1.00 46.50 133 THR A CA 1
ATOM 1079 C C . THR A 1 133 ? 25.112 7.650 -15.508 1.00 46.50 133 THR A C 1
ATOM 1081 O O . THR A 1 133 ? 23.906 7.571 -15.766 1.00 46.50 133 THR A O 1
ATOM 1084 N N . GLU A 1 134 ? 25.626 7.167 -14.374 1.00 46.31 134 GLU A N 1
ATOM 1085 C CA . GLU A 1 134 ? 24.854 6.460 -13.344 1.00 46.31 134 GLU A CA 1
ATOM 1086 C C . GLU A 1 134 ? 23.989 7.396 -12.484 1.00 46.31 134 GLU A C 1
ATOM 1088 O O . GLU A 1 134 ? 22.878 7.013 -12.108 1.00 46.31 134 GLU A O 1
ATOM 1093 N N . ASP A 1 135 ? 24.390 8.661 -12.310 1.00 41.38 135 ASP A N 1
ATOM 1094 C CA . ASP A 1 135 ? 23.633 9.679 -11.554 1.00 41.38 135 ASP A CA 1
ATOM 1095 C C . ASP A 1 135 ? 22.278 10.063 -12.199 1.00 41.38 135 ASP A C 1
ATOM 1097 O O . ASP A 1 135 ? 21.435 10.735 -11.598 1.00 41.38 135 ASP A O 1
ATOM 1101 N N . GLY A 1 136 ? 22.032 9.630 -13.442 1.00 47.91 136 GLY A N 1
ATOM 1102 C CA . GLY A 1 136 ? 20.869 10.039 -14.227 1.00 47.91 136 GLY A CA 1
ATOM 1103 C C . GLY A 1 136 ? 19.825 8.968 -14.536 1.00 47.91 136 GLY A C 1
ATOM 1104 O O . GLY A 1 136 ? 18.715 9.349 -14.927 1.00 47.91 136 GLY A O 1
ATOM 1105 N N . ARG A 1 137 ? 20.118 7.656 -14.451 1.00 46.09 137 ARG A N 1
ATOM 1106 C CA . ARG A 1 137 ? 19.134 6.677 -14.969 1.00 46.09 137 ARG A CA 1
ATOM 1107 C C . ARG A 1 137 ? 19.165 5.222 -14.522 1.00 46.09 137 ARG A C 1
ATOM 1109 O O . ARG A 1 137 ? 18.125 4.593 -14.685 1.00 46.09 137 ARG A O 1
ATOM 1116 N N . PHE A 1 138 ? 20.239 4.669 -13.973 1.00 38.56 138 PHE A N 1
ATOM 1117 C CA . PHE A 1 138 ? 20.236 3.250 -13.603 1.00 38.56 138 PHE A CA 1
ATOM 1118 C C . PHE A 1 138 ? 21.159 3.002 -12.419 1.00 38.56 138 PHE A C 1
ATOM 1120 O O . PHE A 1 138 ? 22.360 2.843 -12.579 1.00 38.56 138 PHE A O 1
ATOM 1127 N N . ASN A 1 139 ? 20.561 2.913 -11.231 1.00 35.88 139 ASN A N 1
ATOM 1128 C CA . ASN A 1 139 ? 21.196 2.250 -10.105 1.00 35.88 139 ASN A CA 1
ATOM 1129 C C . ASN A 1 139 ? 21.139 0.744 -10.410 1.00 35.88 139 ASN A C 1
ATOM 1131 O O . ASN A 1 139 ? 20.137 0.073 -10.143 1.00 35.88 139 ASN A O 1
ATOM 1135 N N . CYS A 1 140 ? 22.159 0.249 -11.109 1.00 38.81 140 CYS A N 1
ATOM 1136 C CA . CYS A 1 140 ? 22.353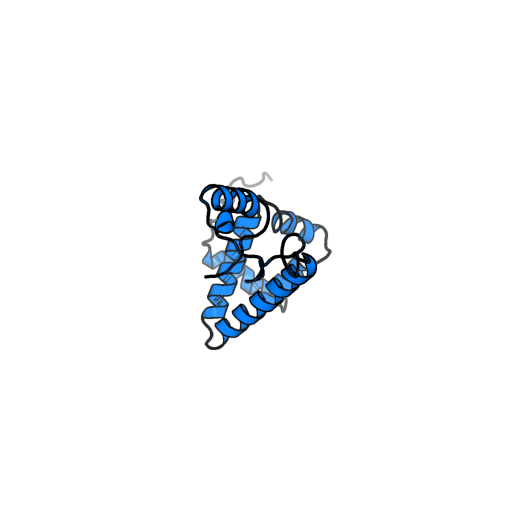 -1.164 -11.391 1.00 38.81 140 CYS A CA 1
ATOM 1137 C C . CYS A 1 140 ? 22.555 -1.899 -10.060 1.00 38.81 140 CYS A C 1
ATOM 1139 O O . CYS A 1 140 ? 23.628 -1.865 -9.467 1.00 38.81 140 CYS A O 1
ATOM 1141 N N . LEU A 1 141 ? 21.498 -2.555 -9.581 1.00 37.97 141 LEU A N 1
ATOM 1142 C CA . LEU A 1 141 ? 21.541 -3.471 -8.445 1.00 37.97 141 LEU A CA 1
ATOM 1143 C C . LEU A 1 141 ? 22.368 -4.711 -8.815 1.00 37.97 141 LEU A C 1
ATOM 1145 O O . LEU A 1 141 ? 21.835 -5.682 -9.344 1.00 37.97 141 LEU A O 1
ATOM 1149 N N . TRP A 1 142 ? 23.667 -4.655 -8.518 1.00 33.94 142 TRP A N 1
ATOM 1150 C CA . TRP A 1 142 ? 24.551 -5.813 -8.373 1.00 33.94 142 TRP A CA 1
ATOM 1151 C C . TRP A 1 142 ? 25.550 -5.596 -7.226 1.00 33.94 142 TRP A C 1
ATOM 1153 O O . TRP A 1 142 ? 26.727 -5.348 -7.475 1.00 33.94 142 TRP A O 1
ATOM 1163 N N . HIS A 1 143 ? 25.084 -5.721 -5.981 1.00 35.69 143 HIS A N 1
ATOM 1164 C CA . HIS A 1 143 ? 25.682 -6.549 -4.914 1.00 35.69 143 HIS A CA 1
ATOM 1165 C C . HIS A 1 143 ? 24.810 -6.502 -3.658 1.00 35.69 143 HIS A C 1
ATOM 1167 O O . HIS A 1 143 ? 24.481 -5.382 -3.210 1.00 35.69 143 HIS A O 1
#

Secondary structure (DSSP, 8-state):
-PPPS--------HHHHHHHHHHHHHHTT--HHHHHHHHHH---HHHHHHHTTTTSTTTHHHHHHHHHHHHHHHTTSTTHHHHHHHHHHHHHHHHHHHH-PPPSBTTTSSB--TTT--GGGGSHHHHHHHHHHHTTT------

pLDDT: mean 82.14, std 18.43, range [33.94, 97.88]

Radius of gyration: 25.39 Å; Cα contacts (8 Å, |Δi|>4): 54; chains: 1; bounding box: 74×49×54 Å

Sequence (143 aa):
MDPDPTKKKTIRSQESKLRSICDLIDDLDLTPKQFLAAFLTSNNMSMAFQRRYWGTKTGWPSTLLLLHTMRDVIYRQDDGKDHWESFILEEATKITIAQRPPSGAFPQGAYHNTRTVSEEHFSSEAKERIDFTEDGRFNCLWH

Mean predicted aligned error: 12.41 Å

Organism: Puccinia triticina (isolate 1-1 / race 1 (BBBD)) (NCBI:txid630390)

Foldseek 3Di:
DDDDPDPDPDDDDPVRVVVVVQVVCVVVVHHPVRVVVCLVPDPDPVSCVVCVCCPPPVNVVVVVVVVVVVLVVQVVDPCSVVVVVVVVVVVVVVVCVVVVAQPDDPPRHDHHDPVRDDVVCVDPVVVVVVVVVCVPDDPDPDD

Solvent-accessible surface area (backbone atoms only — not comparable to full-atom values): 8783 Å² total; per-residue (Å²): 136,81,82,80,93,73,80,72,78,79,83,72,55,70,68,58,51,51,50,57,50,52,52,53,36,46,80,67,79,36,50,76,67,54,48,51,52,50,54,75,68,43,85,48,66,72,48,44,61,76,49,65,40,50,86,33,89,84,30,30,65,64,43,52,51,49,54,50,54,51,48,60,61,38,52,74,37,92,64,28,48,61,57,50,54,52,51,51,51,52,54,51,50,54,49,51,63,71,67,60,67,57,68,55,55,54,92,71,16,75,40,78,49,82,93,72,64,55,74,68,69,72,33,73,72,43,50,54,58,51,57,69,54,42,81,74,76,56,87,77,90,82,130